Protein AF-A0A9P9YGQ8-F1 (afdb_monomer_lite)

Organism: NCBI:txid103775

Radius of gyration: 18.86 Å; chains: 1; bounding box: 34×40×50 Å

Secondary structure (DSSP, 8-state):
-HHHHHHHHHHHHHHHHHHHHHHHHHHHHHHHHHHHHH---HHHHH-HHHHHHHHHHHTTT-EEPP--HHHHHHS-TTSSEE-

Sequence (83 aa):
MHIKAILTVLAVLCLTLVAGQHSNCDELTRRCERCVERLNNRNDREMPVLNRHCRERTQRTWRWRNVGRCELTSSTARELIVA

Foldseek 3Di:
DVVVVVVVVVVVVVVVVVVVVLVVLVVQLVVVVVVLVPDPDPCQFQVVVVQVVVCVVCVVPWHFDGDTPSRVSNDDVVVRTHD

InterPro domains:
  IPR003475 Insect protein of unknown function [PF02448] (2-77)

Structure (mmCIF, N/CA/C/O backbone):
data_AF-A0A9P9YGQ8-F1
#
_entry.id   AF-A0A9P9YGQ8-F1
#
loop_
_atom_site.group_PDB
_atom_site.id
_atom_site.type_symbol
_atom_site.label_atom_id
_atom_site.label_alt_id
_atom_site.label_comp_id
_atom_site.label_asym_id
_atom_site.label_entity_id
_atom_site.label_seq_id
_atom_site.pdbx_PDB_ins_code
_atom_site.Cartn_x
_atom_site.Cartn_y
_atom_site.Cartn_z
_atom_site.occupancy
_atom_site.B_iso_or_equiv
_atom_site.auth_seq_id
_atom_site.auth_comp_id
_atom_site.auth_asym_id
_atom_site.auth_atom_id
_atom_site.pdbx_PDB_model_num
ATOM 1 N N . MET A 1 1 ? 16.114 23.915 -35.609 1.00 60.25 1 MET A N 1
ATOM 2 C CA . MET A 1 1 ? 15.150 22.789 -35.686 1.00 60.25 1 MET A CA 1
ATOM 3 C C . MET A 1 1 ? 15.546 21.562 -34.845 1.00 60.25 1 MET A C 1
ATOM 5 O O . MET A 1 1 ? 14.804 20.592 -34.843 1.00 60.25 1 MET A O 1
ATOM 9 N N . HIS A 1 2 ? 16.624 21.612 -34.045 1.00 68.88 2 HIS A N 1
ATOM 10 C CA . HIS A 1 2 ? 17.052 20.489 -33.188 1.00 68.88 2 HIS A CA 1
ATOM 11 C C . HIS A 1 2 ? 16.379 20.452 -31.809 1.00 68.88 2 HIS A C 1
ATOM 13 O O . HIS A 1 2 ? 16.190 19.380 -31.251 1.00 68.88 2 HIS A O 1
ATOM 19 N N . ILE A 1 3 ? 15.943 21.603 -31.285 1.00 83.12 3 ILE A N 1
ATOM 20 C CA . ILE A 1 3 ? 15.278 21.703 -29.972 1.00 83.12 3 ILE A CA 1
ATOM 21 C C . ILE A 1 3 ? 14.004 20.849 -29.913 1.00 83.12 3 ILE A C 1
ATOM 23 O O . ILE A 1 3 ? 13.769 20.169 -28.921 1.00 83.12 3 ILE A O 1
ATOM 27 N N . LYS A 1 4 ? 13.215 20.821 -30.997 1.00 81.62 4 LYS A N 1
ATOM 28 C CA . LYS A 1 4 ? 12.010 19.982 -31.080 1.00 81.62 4 LYS A CA 1
ATOM 29 C C . LYS A 1 4 ? 12.354 18.489 -31.030 1.00 81.62 4 LYS A C 1
ATOM 31 O O . LYS A 1 4 ? 11.700 17.759 -30.302 1.00 81.62 4 LYS A O 1
ATOM 36 N N . ALA A 1 5 ? 13.407 18.068 -31.735 1.00 85.31 5 ALA A N 1
ATOM 37 C CA . ALA A 1 5 ? 13.875 16.682 -31.727 1.00 85.31 5 ALA A CA 1
ATOM 38 C C . ALA A 1 5 ? 14.408 16.257 -30.344 1.00 85.31 5 ALA A C 1
ATOM 40 O O . ALA A 1 5 ? 14.092 15.173 -29.858 1.00 85.31 5 ALA A O 1
ATOM 41 N N . ILE A 1 6 ? 15.158 17.137 -29.673 1.00 87.81 6 ILE A N 1
ATOM 42 C CA . ILE A 1 6 ? 15.663 16.898 -28.313 1.00 87.81 6 ILE A CA 1
ATOM 43 C C . ILE A 1 6 ? 14.496 16.752 -27.329 1.00 87.81 6 ILE A C 1
ATOM 45 O O . ILE A 1 6 ? 14.468 15.800 -26.555 1.00 87.81 6 ILE A O 1
ATOM 49 N N . LEU A 1 7 ? 13.500 17.641 -27.400 1.00 86.88 7 LEU A N 1
ATOM 50 C CA . LEU A 1 7 ? 12.304 17.568 -26.556 1.00 86.88 7 LEU A CA 1
ATOM 51 C C . LEU A 1 7 ? 11.507 16.281 -26.787 1.00 86.88 7 LEU A C 1
ATOM 53 O O . LEU A 1 7 ? 11.055 15.673 -25.822 1.00 86.88 7 LEU A O 1
ATOM 57 N N . THR A 1 8 ? 11.365 15.831 -28.038 1.00 86.62 8 THR A N 1
ATOM 58 C CA . THR A 1 8 ? 10.666 14.572 -28.330 1.00 86.62 8 THR A CA 1
ATOM 59 C C . THR A 1 8 ? 11.401 13.357 -27.774 1.00 86.62 8 THR A C 1
ATOM 61 O O . THR A 1 8 ? 10.764 12.484 -27.193 1.00 86.62 8 THR A O 1
ATOM 64 N N . VAL A 1 9 ? 12.733 13.311 -27.881 1.00 86.81 9 VAL A N 1
ATOM 65 C CA . VAL A 1 9 ? 13.532 12.210 -27.317 1.00 86.81 9 VAL A CA 1
ATOM 66 C C . VAL A 1 9 ? 13.455 12.215 -25.791 1.00 86.81 9 VAL A C 1
ATOM 68 O O . VAL A 1 9 ? 13.251 11.164 -25.189 1.00 86.81 9 VAL A O 1
ATOM 71 N N . LEU A 1 10 ? 13.547 13.392 -25.164 1.00 86.56 10 LEU A N 1
ATOM 72 C CA . LEU A 1 10 ? 13.429 13.529 -23.713 1.00 86.56 10 LEU A CA 1
ATOM 73 C C . LEU A 1 10 ? 12.044 13.083 -23.219 1.00 86.56 10 LEU A C 1
ATOM 75 O O . LEU A 1 10 ? 11.951 12.343 -22.245 1.00 86.56 10 LEU A O 1
ATOM 79 N N . ALA A 1 11 ? 10.975 13.478 -23.915 1.00 84.19 11 ALA A N 1
ATOM 80 C CA . ALA A 1 11 ? 9.611 13.086 -23.572 1.00 84.19 11 ALA A CA 1
ATOM 81 C C . ALA A 1 11 ? 9.415 11.565 -23.663 1.00 84.19 11 ALA A C 1
ATOM 83 O O . ALA A 1 11 ? 8.881 10.961 -22.734 1.00 84.19 11 ALA A O 1
ATOM 84 N N . VAL A 1 12 ? 9.897 10.930 -24.736 1.00 84.31 12 VAL A N 1
ATOM 85 C CA . VAL A 1 12 ? 9.849 9.467 -24.884 1.00 84.31 12 VAL A CA 1
ATOM 86 C C . VAL A 1 12 ? 10.650 8.782 -23.774 1.00 84.31 12 VAL A C 1
ATOM 88 O O . VAL A 1 12 ? 10.156 7.839 -23.157 1.00 84.31 12 VAL A O 1
ATOM 91 N N . LEU A 1 13 ? 11.841 9.288 -23.444 1.00 82.44 13 LEU A N 1
ATOM 92 C CA . LEU A 1 13 ? 12.661 8.738 -22.367 1.00 82.44 13 LEU A CA 1
ATOM 93 C C . LEU A 1 13 ? 11.943 8.822 -21.010 1.00 82.44 13 LEU A C 1
ATOM 95 O O . LEU A 1 13 ? 11.846 7.819 -20.308 1.00 82.44 13 LEU A O 1
ATOM 99 N N . CYS A 1 14 ? 11.363 9.973 -20.666 1.00 78.94 14 CYS A N 1
ATOM 100 C CA . CYS A 1 14 ? 10.601 10.138 -19.428 1.00 78.94 14 CYS A CA 1
ATOM 101 C C . CYS A 1 14 ? 9.405 9.178 -19.350 1.00 78.94 14 CYS A C 1
ATOM 103 O O . CYS A 1 14 ? 9.196 8.551 -18.314 1.00 78.94 14 CYS A O 1
ATOM 105 N N . LEU A 1 15 ? 8.654 9.013 -20.444 1.00 73.50 15 LEU A N 1
ATOM 106 C CA . LEU A 1 15 ? 7.508 8.099 -20.488 1.00 73.50 15 LEU A CA 1
ATOM 107 C C . LEU A 1 15 ? 7.935 6.633 -20.314 1.00 73.50 15 LEU A C 1
ATOM 109 O O . LEU A 1 15 ? 7.300 5.890 -19.566 1.00 73.50 15 LEU A O 1
ATOM 113 N N . THR A 1 16 ? 9.037 6.220 -20.948 1.00 71.00 16 THR A N 1
ATOM 114 C CA . THR A 1 16 ? 9.561 4.848 -20.812 1.00 71.00 16 THR A CA 1
ATOM 115 C C . THR A 1 16 ? 10.123 4.557 -19.418 1.00 71.00 16 THR A C 1
ATOM 117 O O . THR A 1 16 ? 9.906 3.466 -18.894 1.00 71.00 16 THR A O 1
ATOM 120 N N . LEU A 1 17 ? 10.778 5.531 -18.776 1.00 66.75 17 LEU A N 1
ATOM 121 C CA . LEU A 1 17 ? 11.278 5.395 -17.404 1.00 66.75 17 LEU A CA 1
ATOM 122 C C . LEU A 1 17 ? 10.138 5.222 -16.395 1.00 66.75 17 LEU A C 1
ATOM 124 O O . LEU A 1 17 ? 10.237 4.385 -15.501 1.00 66.75 17 LEU A O 1
ATOM 128 N N . VAL A 1 18 ? 9.043 5.969 -16.560 1.00 66.06 18 VAL A N 1
ATOM 129 C CA . VAL A 1 18 ? 7.846 5.825 -15.717 1.00 66.06 18 VAL A CA 1
ATOM 130 C C . VAL A 1 18 ? 7.202 4.448 -15.916 1.00 66.06 18 VAL A C 1
ATOM 132 O O . VAL A 1 18 ? 6.860 3.786 -14.937 1.00 66.06 18 VAL A O 1
ATOM 135 N N . ALA A 1 19 ? 7.100 3.964 -17.158 1.00 60.66 19 ALA A N 1
ATOM 136 C CA . ALA A 1 19 ? 6.547 2.639 -17.446 1.00 60.66 19 ALA A CA 1
ATOM 137 C C . ALA A 1 19 ? 7.410 1.491 -16.879 1.00 60.66 19 ALA A C 1
ATOM 139 O O . ALA A 1 19 ? 6.871 0.515 -16.359 1.00 60.66 19 ALA A O 1
ATOM 140 N N . GLY A 1 20 ? 8.741 1.619 -16.915 1.00 57.53 20 GLY A N 1
ATOM 141 C CA . GLY A 1 20 ? 9.663 0.613 -16.371 1.00 57.53 20 GLY A CA 1
ATOM 142 C C . GLY A 1 20 ? 9.621 0.479 -14.843 1.00 57.53 20 GLY A C 1
ATOM 143 O O . GLY A 1 20 ? 9.918 -0.588 -14.304 1.00 57.53 20 GLY A O 1
ATOM 144 N N . GLN A 1 21 ? 9.211 1.528 -14.123 1.00 57.75 21 GLN A N 1
ATOM 145 C CA . GLN A 1 21 ? 9.022 1.449 -12.671 1.00 57.75 21 GLN A CA 1
ATOM 146 C C . GLN A 1 21 ? 7.815 0.580 -12.297 1.00 57.75 21 GLN A C 1
ATOM 148 O O . GLN A 1 21 ? 7.876 -0.139 -11.301 1.00 57.75 21 GLN A O 1
ATOM 153 N N . HIS A 1 22 ? 6.761 0.575 -13.120 1.00 57.09 22 HIS A N 1
ATOM 154 C CA . HIS A 1 22 ? 5.535 -0.176 -12.845 1.00 57.09 22 HIS A CA 1
ATOM 155 C C . HIS A 1 22 ? 5.783 -1.691 -12.768 1.00 57.09 22 HIS A C 1
ATOM 157 O O . HIS A 1 22 ? 5.387 -2.331 -11.796 1.00 57.09 22 HIS A O 1
ATOM 163 N N . SER A 1 23 ? 6.556 -2.257 -13.704 1.00 55.78 23 SER A N 1
ATOM 164 C CA . SER A 1 23 ? 6.898 -3.689 -13.682 1.00 55.78 23 SER A CA 1
ATOM 165 C C . SER A 1 23 ? 7.732 -4.103 -12.465 1.00 55.78 23 SER A C 1
ATOM 167 O O . SER A 1 23 ? 7.676 -5.251 -12.026 1.00 55.78 23 SER A O 1
ATOM 169 N N . ASN A 1 24 ? 8.515 -3.175 -11.907 1.00 60.19 24 ASN A N 1
ATOM 170 C CA . ASN A 1 24 ? 9.335 -3.443 -10.727 1.00 60.19 24 ASN A CA 1
ATOM 171 C C . ASN A 1 24 ? 8.484 -3.465 -9.443 1.00 60.19 24 ASN A C 1
ATOM 173 O O . ASN A 1 24 ? 8.780 -4.218 -8.514 1.00 60.19 24 ASN A O 1
ATOM 177 N N . CYS A 1 25 ? 7.393 -2.691 -9.407 1.00 63.28 25 CYS A N 1
ATOM 178 C CA . CYS A 1 25 ? 6.429 -2.694 -8.307 1.00 63.28 25 CYS A CA 1
ATOM 179 C C . CYS A 1 25 ? 5.654 -4.019 -8.215 1.00 63.28 25 CYS A C 1
ATOM 181 O O . CYS A 1 25 ? 5.446 -4.521 -7.109 1.00 63.28 25 CYS A O 1
ATOM 183 N N . ASP A 1 26 ? 5.298 -4.636 -9.345 1.00 67.25 26 ASP A N 1
ATOM 184 C CA . ASP A 1 26 ? 4.618 -5.941 -9.366 1.00 67.25 26 ASP A CA 1
ATOM 185 C C . ASP A 1 26 ? 5.522 -7.066 -8.849 1.00 67.25 26 ASP A C 1
ATOM 187 O O . ASP A 1 26 ? 5.122 -7.904 -8.037 1.00 67.25 26 ASP A O 1
ATOM 191 N N . GLU A 1 27 ? 6.782 -7.075 -9.289 1.00 70.88 27 GLU A N 1
ATOM 192 C CA . GLU A 1 27 ? 7.791 -8.030 -8.829 1.00 70.88 27 GLU A CA 1
ATOM 193 C C . GLU A 1 27 ? 8.066 -7.873 -7.324 1.00 70.88 27 GLU A C 1
ATOM 195 O O . GLU A 1 27 ? 8.167 -8.866 -6.593 1.00 70.88 27 GLU A O 1
ATOM 200 N N . LEU A 1 28 ? 8.130 -6.629 -6.840 1.00 71.06 28 LEU A N 1
ATOM 201 C CA . LEU A 1 28 ? 8.282 -6.320 -5.421 1.00 71.06 28 LEU A CA 1
ATOM 202 C C . LEU A 1 28 ? 7.064 -6.772 -4.607 1.00 71.06 28 LEU A C 1
ATOM 204 O O . LEU A 1 28 ? 7.234 -7.364 -3.541 1.00 71.06 28 LEU A O 1
ATOM 208 N N . THR A 1 29 ? 5.853 -6.571 -5.128 1.00 72.31 29 THR A N 1
ATOM 209 C CA . THR A 1 29 ? 4.602 -7.008 -4.489 1.00 72.31 29 THR A CA 1
ATOM 210 C C . THR A 1 29 ? 4.563 -8.528 -4.366 1.00 72.31 29 THR A C 1
ATOM 212 O O . THR A 1 29 ? 4.394 -9.047 -3.264 1.00 72.31 29 THR A O 1
ATOM 215 N N . ARG A 1 30 ? 4.879 -9.260 -5.443 1.00 74.62 30 ARG A N 1
ATOM 216 C CA . ARG A 1 30 ? 4.965 -10.732 -5.425 1.00 74.62 30 ARG A CA 1
ATOM 217 C C . ARG A 1 30 ? 6.027 -11.265 -4.464 1.00 74.62 30 ARG A C 1
ATOM 219 O O . ARG A 1 30 ? 5.882 -12.341 -3.879 1.00 74.62 30 ARG A O 1
ATOM 226 N N . ARG A 1 31 ? 7.151 -10.561 -4.308 1.00 76.94 31 ARG A N 1
ATOM 227 C CA . ARG A 1 31 ? 8.174 -10.917 -3.306 1.00 76.94 31 ARG A CA 1
ATOM 228 C C . ARG A 1 31 ? 7.692 -10.628 -1.892 1.00 76.94 31 ARG A C 1
ATOM 230 O O . ARG A 1 31 ? 7.899 -11.461 -1.015 1.00 76.94 31 ARG A O 1
ATOM 237 N N . CYS A 1 32 ? 7.025 -9.497 -1.689 1.00 76.25 32 CYS A N 1
ATOM 238 C CA . CYS A 1 32 ? 6.439 -9.140 -0.408 1.00 76.25 32 CYS A CA 1
ATOM 239 C C . CYS A 1 32 ? 5.397 -10.177 0.031 1.00 76.25 32 CYS A C 1
ATOM 241 O O . CYS A 1 32 ? 5.481 -10.658 1.158 1.00 76.25 32 CYS A O 1
ATOM 243 N N . GLU A 1 33 ? 4.485 -10.594 -0.851 1.00 78.38 33 GLU A N 1
ATOM 244 C CA . GLU A 1 33 ? 3.460 -11.601 -0.541 1.00 78.38 33 GLU A CA 1
ATOM 245 C C . GLU A 1 33 ? 4.083 -12.922 -0.077 1.00 78.38 33 GLU A C 1
ATOM 247 O O . GLU A 1 33 ? 3.708 -13.445 0.971 1.00 78.38 33 GLU A O 1
ATOM 252 N N . ARG A 1 34 ? 5.124 -13.399 -0.774 1.00 81.19 34 ARG A N 1
ATOM 253 C CA . ARG A 1 34 ? 5.878 -14.607 -0.387 1.00 81.19 34 ARG A CA 1
ATOM 254 C C . ARG A 1 34 ? 6.616 -14.481 0.948 1.00 81.19 34 ARG A C 1
ATOM 256 O O . ARG A 1 34 ? 6.885 -15.500 1.587 1.00 81.19 34 ARG A O 1
ATOM 263 N N . CYS A 1 35 ? 7.008 -13.272 1.349 1.00 78.50 35 CYS A N 1
ATOM 264 C CA . CYS A 1 35 ? 7.605 -13.018 2.661 1.00 78.50 35 CYS A CA 1
ATOM 265 C C . CYS A 1 35 ? 6.532 -12.964 3.751 1.00 78.50 35 CYS A C 1
ATOM 267 O O . CYS A 1 35 ? 6.695 -13.585 4.798 1.00 78.50 35 CYS A O 1
ATOM 269 N N . VAL A 1 36 ? 5.425 -12.263 3.497 1.00 75.62 36 VAL A N 1
ATOM 270 C CA . VAL A 1 36 ? 4.313 -12.114 4.444 1.00 75.62 36 VAL A CA 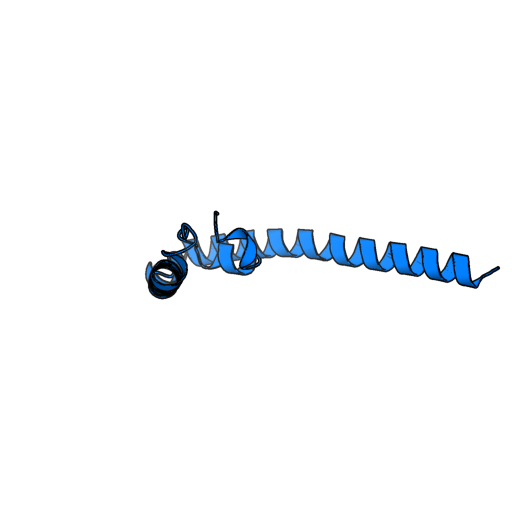1
ATOM 271 C C . VAL A 1 36 ? 3.602 -13.442 4.696 1.00 75.62 36 VAL A C 1
ATOM 273 O O . VAL A 1 36 ? 3.205 -13.700 5.825 1.00 75.62 36 VAL A O 1
ATOM 276 N N . GLU A 1 37 ? 3.495 -14.31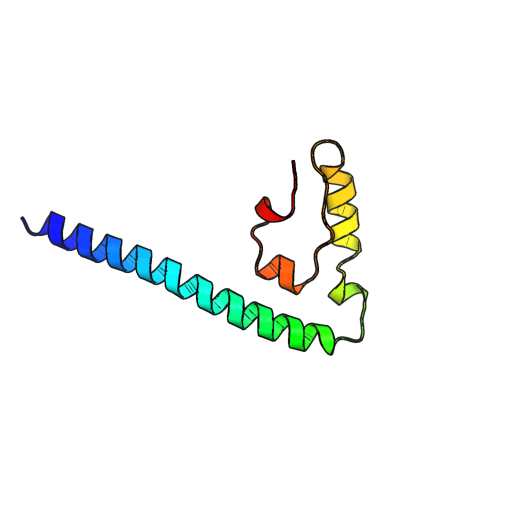8 3.697 1.00 74.31 37 GLU A N 1
ATOM 277 C CA . GLU A 1 37 ? 2.959 -15.673 3.877 1.00 74.31 37 GLU A CA 1
ATOM 278 C C . GLU A 1 37 ? 3.790 -16.505 4.866 1.00 74.31 37 GLU A C 1
ATOM 280 O O . GLU A 1 37 ? 3.242 -17.294 5.632 1.00 74.31 37 GLU A O 1
ATOM 285 N N . ARG A 1 38 ? 5.110 -16.281 4.904 1.00 76.50 38 ARG A N 1
ATOM 286 C CA . ARG A 1 38 ? 6.015 -16.925 5.867 1.00 76.50 38 ARG A CA 1
ATOM 287 C C . ARG A 1 38 ? 6.040 -16.235 7.230 1.00 76.50 38 ARG A C 1
ATOM 289 O O . ARG A 1 38 ? 6.550 -16.815 8.188 1.00 76.50 38 ARG A O 1
ATOM 296 N N . LEU A 1 39 ? 5.521 -15.011 7.343 1.00 71.94 39 LEU A N 1
ATOM 297 C CA . LEU A 1 39 ? 5.397 -14.332 8.628 1.00 71.94 39 LEU A CA 1
ATOM 298 C C . LEU A 1 39 ? 4.225 -14.937 9.407 1.00 71.94 39 LEU A C 1
ATOM 300 O O . LEU A 1 39 ? 3.061 -14.763 9.060 1.00 71.94 39 LEU A O 1
ATOM 304 N N . ASN A 1 40 ? 4.531 -15.571 10.536 1.00 69.19 40 ASN A N 1
ATOM 305 C CA . ASN A 1 40 ? 3.526 -16.148 11.433 1.00 69.19 40 ASN A CA 1
ATOM 306 C C . ASN A 1 40 ? 2.776 -15.090 12.280 1.00 69.19 40 ASN A C 1
ATOM 308 O O . ASN A 1 40 ? 2.057 -15.423 13.219 1.00 69.19 40 ASN A O 1
ATOM 312 N N . ASN A 1 41 ? 2.965 -13.796 11.995 1.00 74.69 41 ASN A N 1
ATOM 313 C CA . ASN A 1 41 ? 2.363 -12.701 12.748 1.00 74.69 41 ASN A CA 1
ATOM 314 C C . ASN A 1 41 ? 1.219 -12.053 11.959 1.00 74.69 41 ASN A C 1
ATOM 316 O O . ASN A 1 41 ? 1.437 -11.351 10.969 1.00 74.69 41 ASN A O 1
ATOM 320 N N . ARG A 1 42 ? -0.016 -12.227 12.443 1.00 72.81 42 ARG A N 1
ATOM 321 C CA . ARG A 1 42 ? -1.207 -11.588 11.859 1.00 72.81 42 ARG A CA 1
ATOM 322 C C . ARG A 1 42 ? -1.138 -10.063 11.864 1.00 72.81 42 ARG A C 1
ATOM 324 O O . ARG A 1 42 ? -1.636 -9.443 10.928 1.00 72.81 42 ARG A O 1
ATOM 331 N N . ASN A 1 43 ? -0.498 -9.454 12.864 1.00 72.38 43 ASN A N 1
ATOM 332 C CA . ASN A 1 43 ? -0.399 -7.994 12.944 1.00 72.38 43 ASN A CA 1
ATOM 333 C C . ASN A 1 43 ? 0.408 -7.404 11.783 1.00 72.38 43 ASN A C 1
ATOM 335 O O . ASN A 1 43 ? 0.065 -6.335 11.282 1.00 72.38 43 ASN A O 1
ATOM 339 N N . ASP A 1 44 ? 1.440 -8.112 11.324 1.00 69.06 44 ASP A N 1
ATOM 340 C CA . ASP A 1 44 ? 2.255 -7.674 10.193 1.00 69.06 44 ASP A CA 1
ATOM 341 C C . ASP A 1 44 ? 1.584 -7.928 8.848 1.00 69.06 44 ASP A C 1
ATOM 343 O O . ASP A 1 44 ? 1.866 -7.207 7.894 1.00 69.06 44 ASP A O 1
ATOM 347 N N . ARG A 1 45 ? 0.690 -8.918 8.775 1.00 71.25 45 ARG A N 1
ATOM 348 C CA . ARG A 1 45 ? -0.058 -9.262 7.563 1.00 71.25 45 ARG A CA 1
ATOM 349 C C . ARG A 1 45 ? -1.242 -8.330 7.330 1.00 71.25 45 ARG A C 1
ATOM 351 O O . ARG A 1 45 ? -1.400 -7.810 6.230 1.00 71.25 45 ARG A O 1
ATOM 358 N N . GLU A 1 46 ? -2.055 -8.122 8.361 1.00 75.00 46 GLU A N 1
ATOM 359 C CA . GLU A 1 46 ? -3.352 -7.436 8.267 1.00 75.00 46 GLU A CA 1
ATOM 360 C C . GLU A 1 46 ? -3.301 -5.972 8.728 1.00 75.00 46 GLU A C 1
ATOM 362 O O . GLU A 1 46 ? -4.308 -5.273 8.641 1.00 75.00 46 GLU A O 1
ATOM 367 N N . MET A 1 47 ? -2.159 -5.514 9.259 1.00 78.62 47 MET A N 1
ATOM 368 C CA . MET A 1 47 ? -1.925 -4.141 9.735 1.00 78.62 47 MET A CA 1
ATOM 369 C C . MET A 1 47 ? -3.140 -3.526 10.462 1.00 78.62 47 MET A C 1
ATOM 371 O O . MET A 1 47 ? -3.628 -2.450 10.095 1.00 78.62 47 MET A O 1
ATOM 375 N N . PRO A 1 48 ? -3.661 -4.192 11.512 1.00 82.12 48 PRO A N 1
ATOM 376 C CA . PRO A 1 48 ? -4.963 -3.868 12.091 1.00 82.12 48 PRO A CA 1
ATOM 377 C C . PRO A 1 48 ? -5.013 -2.475 12.728 1.00 82.12 48 PRO A 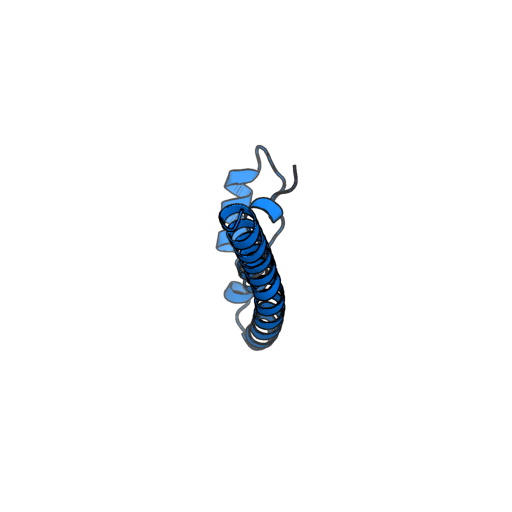C 1
ATOM 379 O O . PRO A 1 48 ? -6.067 -1.841 12.728 1.00 82.12 48 PRO A O 1
ATOM 382 N N . VAL A 1 49 ? -3.885 -1.978 13.246 1.00 82.94 49 VAL A N 1
ATOM 383 C CA . VAL A 1 49 ? -3.778 -0.633 13.839 1.00 82.94 49 VAL A CA 1
ATOM 384 C C . VAL A 1 49 ? -3.983 0.446 12.779 1.00 82.94 49 VAL A C 1
ATOM 386 O O . VAL A 1 49 ? -4.783 1.358 12.980 1.00 82.94 49 VAL A O 1
ATOM 389 N N . LEU A 1 50 ? -3.312 0.311 11.632 1.00 80.81 50 LEU A N 1
ATOM 390 C CA . LEU A 1 50 ? -3.459 1.245 10.519 1.00 80.81 50 LEU A CA 1
ATOM 391 C C . LEU A 1 50 ? -4.892 1.211 9.985 1.00 80.81 50 LEU A C 1
ATOM 393 O O . LEU A 1 50 ? -5.536 2.250 9.874 1.00 80.81 50 LEU A O 1
ATOM 397 N N . ASN A 1 51 ? -5.411 0.008 9.727 1.00 83.06 51 ASN A N 1
ATOM 398 C CA . ASN A 1 51 ? -6.764 -0.176 9.214 1.00 83.06 51 ASN A CA 1
ATOM 399 C C . ASN A 1 51 ? -7.831 0.411 10.146 1.00 83.06 51 ASN A C 1
ATOM 401 O O . ASN A 1 51 ? -8.796 1.013 9.679 1.00 83.06 51 ASN A O 1
ATOM 405 N N . ARG A 1 52 ? -7.645 0.290 11.464 1.00 85.75 52 ARG A N 1
ATOM 406 C CA . ARG A 1 52 ? -8.520 0.918 12.458 1.00 85.75 52 ARG A CA 1
ATOM 407 C C . ARG A 1 52 ? -8.417 2.440 12.418 1.00 85.75 52 ARG A C 1
ATOM 409 O O . ARG A 1 52 ? -9.442 3.102 12.292 1.00 85.75 52 ARG A O 1
ATOM 416 N N . HIS A 1 53 ? -7.201 2.982 12.459 1.00 85.12 53 HIS A N 1
ATOM 417 C CA . HIS A 1 53 ? -6.982 4.427 12.465 1.00 85.12 53 HIS A CA 1
ATOM 418 C C . HIS A 1 53 ? -7.552 5.102 11.212 1.00 85.12 53 HIS A C 1
ATOM 420 O O . HIS A 1 53 ? -8.277 6.092 11.295 1.00 85.12 53 HIS A O 1
ATOM 426 N N . CYS A 1 54 ? -7.264 4.546 10.037 1.00 81.81 54 CYS A N 1
ATOM 427 C CA . CYS A 1 54 ? -7.745 5.085 8.774 1.00 81.81 54 CYS A CA 1
ATOM 428 C C . CYS A 1 54 ? -9.264 4.967 8.657 1.00 81.81 54 CYS A C 1
ATOM 430 O O . CYS A 1 54 ? -9.908 5.921 8.227 1.00 81.81 54 CYS A O 1
ATOM 432 N N . ARG A 1 55 ? -9.860 3.862 9.118 1.00 84.19 55 ARG A N 1
ATOM 433 C CA . ARG A 1 55 ? -11.318 3.717 9.186 1.00 84.19 55 ARG A CA 1
ATOM 434 C C . ARG A 1 55 ? -11.954 4.775 10.086 1.00 84.19 55 ARG A C 1
ATOM 436 O O . ARG A 1 55 ? -12.885 5.438 9.653 1.00 84.19 55 ARG A O 1
ATOM 443 N N . GLU A 1 56 ? -11.427 4.996 11.287 1.00 86.88 56 GLU A N 1
ATOM 444 C CA . GLU A 1 56 ? -11.931 6.022 12.214 1.00 86.88 56 GLU A CA 1
ATOM 445 C C . GLU A 1 56 ? -11.821 7.443 11.644 1.00 86.88 56 GLU A C 1
ATOM 447 O O . GLU A 1 56 ? -12.710 8.273 11.850 1.00 86.88 56 GLU A O 1
ATOM 452 N N . ARG A 1 57 ? -10.745 7.734 10.905 1.00 83.94 57 ARG A N 1
ATOM 453 C CA . ARG A 1 57 ? -10.527 9.044 10.275 1.00 83.94 57 ARG A CA 1
ATOM 454 C C . ARG A 1 57 ? -11.405 9.268 9.047 1.00 83.94 57 ARG A C 1
ATOM 456 O O . ARG A 1 57 ? -11.870 10.384 8.837 1.00 83.94 57 ARG A O 1
ATOM 463 N N . THR A 1 58 ? -11.623 8.230 8.245 1.00 80.88 58 THR A N 1
ATOM 464 C CA . THR A 1 58 ? -12.324 8.335 6.955 1.00 80.88 58 THR A CA 1
ATOM 465 C C . THR A 1 58 ? -13.820 8.047 7.042 1.00 80.88 58 THR A C 1
ATOM 467 O O . THR A 1 58 ? -14.539 8.459 6.139 1.00 80.88 58 THR A O 1
ATOM 470 N N . GLN A 1 59 ? -14.318 7.470 8.147 1.00 80.12 59 GLN A N 1
ATOM 471 C CA . GLN A 1 59 ? -15.722 7.050 8.333 1.00 80.12 59 GLN A CA 1
ATOM 472 C C . GLN A 1 59 ? -16.792 8.099 7.998 1.00 80.12 59 GLN A C 1
ATOM 474 O O . GLN A 1 59 ? -17.934 7.739 7.738 1.00 80.12 59 GLN A O 1
ATOM 479 N N . ARG A 1 60 ? -16.457 9.394 8.051 1.00 78.94 60 ARG A N 1
ATOM 480 C CA . ARG A 1 60 ? -17.405 10.489 7.789 1.00 78.94 60 ARG A CA 1
ATOM 481 C C . ARG A 1 60 ? -17.584 10.808 6.310 1.00 78.94 6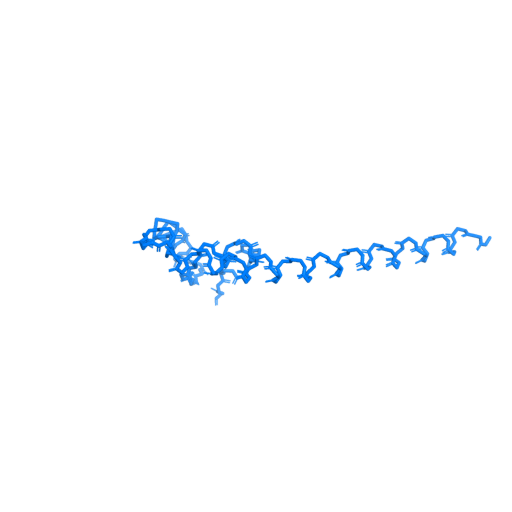0 ARG A C 1
ATOM 483 O O . ARG A 1 60 ? -18.530 11.504 5.964 1.00 78.94 60 ARG A O 1
ATOM 490 N N . THR A 1 61 ? -16.654 10.386 5.463 1.00 77.25 61 THR A N 1
ATOM 491 C CA . THR A 1 61 ? -16.584 10.855 4.072 1.00 77.25 61 THR A CA 1
ATOM 492 C C . THR A 1 61 ? -16.301 9.723 3.093 1.00 77.25 61 THR A C 1
ATOM 494 O O . THR A 1 61 ? -16.637 9.861 1.928 1.00 77.25 61 THR A O 1
ATOM 497 N N . TRP A 1 62 ? -15.720 8.609 3.547 1.00 79.44 62 TRP A N 1
ATOM 498 C CA . TRP A 1 62 ? -15.297 7.515 2.680 1.00 79.44 62 TRP A CA 1
ATOM 499 C C . TRP A 1 62 ? -15.403 6.156 3.376 1.00 79.44 62 TRP A C 1
ATOM 501 O O . TRP A 1 62 ? -15.316 6.052 4.605 1.00 79.44 62 TRP A O 1
ATOM 511 N N . ARG A 1 63 ? -15.514 5.083 2.587 1.00 77.56 63 ARG A N 1
ATOM 512 C CA . ARG A 1 63 ? -15.484 3.708 3.097 1.00 77.56 63 ARG A CA 1
ATOM 513 C C . ARG A 1 63 ? -14.069 3.137 3.005 1.00 77.56 63 ARG A C 1
ATOM 515 O O . ARG A 1 63 ? -13.577 2.836 1.921 1.00 77.56 63 ARG A O 1
ATOM 522 N N . TRP A 1 64 ? -13.429 2.949 4.160 1.00 80.62 64 TRP A N 1
ATOM 523 C CA . TRP A 1 64 ? -12.101 2.332 4.245 1.00 80.62 64 TRP A CA 1
ATOM 524 C C . TRP A 1 64 ? -12.142 0.825 3.957 1.00 80.62 64 TRP A C 1
ATOM 526 O O . TRP A 1 64 ? -12.887 0.084 4.611 1.00 80.62 64 TRP A O 1
ATOM 536 N N . ARG A 1 65 ? -11.294 0.357 3.034 1.00 80.75 65 ARG A N 1
ATOM 537 C CA . ARG A 1 65 ? -11.033 -1.069 2.791 1.00 80.75 65 ARG A CA 1
ATOM 538 C C . ARG A 1 65 ? -9.806 -1.500 3.591 1.00 80.75 65 ARG A C 1
ATOM 540 O O . ARG A 1 65 ? -8.802 -0.804 3.606 1.00 80.75 65 ARG A O 1
ATOM 547 N N . ASN A 1 66 ? -9.885 -2.655 4.251 1.00 79.06 66 ASN A N 1
ATOM 548 C CA . ASN A 1 66 ? -8.722 -3.200 4.946 1.00 79.06 66 ASN A CA 1
ATOM 549 C C . ASN A 1 66 ? -7.621 -3.544 3.949 1.00 79.06 66 ASN A C 1
ATOM 551 O O . ASN A 1 66 ? -7.888 -4.249 2.978 1.00 79.06 66 ASN A O 1
ATOM 555 N N . VAL A 1 67 ? -6.412 -3.080 4.246 1.00 76.50 67 VAL A N 1
ATOM 556 C CA . VAL A 1 67 ? -5.227 -3.298 3.420 1.00 76.50 67 VAL A CA 1
ATOM 557 C C . VAL A 1 67 ? -4.188 -4.132 4.141 1.00 76.50 67 VAL A C 1
ATOM 559 O O . VAL A 1 67 ? -4.004 -4.004 5.357 1.00 76.50 67 VAL A O 1
ATOM 562 N N . GLY A 1 68 ? -3.511 -4.983 3.376 1.00 76.25 68 GLY A N 1
ATOM 563 C CA . GLY A 1 68 ? -2.331 -5.708 3.834 1.00 76.25 68 GLY A CA 1
ATOM 564 C C . GLY A 1 68 ? -1.035 -4.913 3.657 1.00 76.25 68 GLY A C 1
ATOM 565 O O . GLY A 1 68 ? -0.976 -3.904 2.952 1.00 76.25 68 GLY A O 1
ATOM 566 N N . ARG A 1 69 ? 0.051 -5.408 4.261 1.00 74.62 69 ARG A N 1
ATOM 567 C CA . ARG A 1 69 ? 1.381 -4.768 4.205 1.00 74.62 69 ARG A CA 1
ATOM 568 C C . ARG A 1 69 ? 1.948 -4.634 2.788 1.00 74.62 69 ARG A C 1
ATOM 570 O O . ARG A 1 69 ? 2.573 -3.625 2.472 1.00 74.62 69 ARG A O 1
ATOM 577 N N . CYS A 1 70 ? 1.703 -5.617 1.928 1.00 71.94 70 CYS A N 1
ATOM 578 C CA . CYS A 1 70 ? 2.177 -5.583 0.544 1.00 71.94 70 CYS A CA 1
ATOM 579 C C . CYS A 1 70 ? 1.317 -4.683 -0.348 1.00 71.94 70 CYS A C 1
ATOM 581 O O . CYS A 1 70 ? 1.869 -3.940 -1.155 1.00 71.94 70 CYS A O 1
ATOM 583 N N . GLU A 1 71 ? -0.004 -4.666 -0.136 1.00 69.94 71 GLU A N 1
ATOM 584 C CA . GLU A 1 71 ? -0.916 -3.770 -0.858 1.00 69.94 71 GLU A CA 1
ATOM 585 C C . GLU A 1 71 ? -0.527 -2.305 -0.641 1.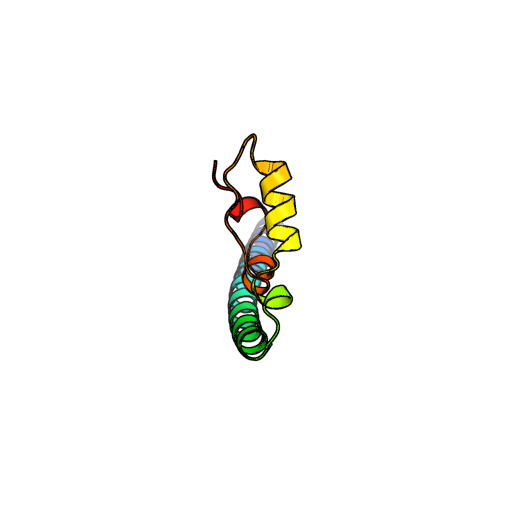00 69.94 71 GLU A C 1
ATOM 587 O O . GLU A 1 71 ? -0.362 -1.595 -1.624 1.00 69.94 71 GLU A O 1
ATOM 592 N N . LEU A 1 72 ? -0.236 -1.892 0.602 1.00 69.12 72 LEU A N 1
ATOM 593 C CA . LEU A 1 72 ? 0.231 -0.534 0.935 1.00 69.12 72 LEU A CA 1
ATOM 594 C C . LEU A 1 72 ? 1.497 -0.093 0.201 1.00 69.12 72 LEU A C 1
ATOM 596 O O . LEU A 1 72 ? 1.705 1.101 0.010 1.00 69.12 72 LEU A O 1
ATOM 600 N N . THR A 1 73 ? 2.359 -1.042 -0.163 1.00 64.50 73 THR A N 1
ATOM 601 C CA . THR A 1 73 ? 3.609 -0.741 -0.871 1.00 64.50 73 THR A CA 1
ATOM 602 C C . THR A 1 73 ? 3.359 -0.547 -2.369 1.00 64.50 73 THR A C 1
ATOM 604 O O . THR A 1 73 ? 4.109 0.171 -3.024 1.00 64.50 73 THR A O 1
ATOM 607 N N . SER A 1 74 ? 2.296 -1.158 -2.906 1.00 64.06 74 SER A N 1
ATOM 608 C CA . SER A 1 74 ? 1.908 -1.037 -4.317 1.00 64.06 74 SER A CA 1
ATOM 609 C C . SER A 1 74 ? 0.902 0.093 -4.571 1.00 64.06 74 SER A C 1
ATOM 611 O O . SER A 1 74 ? 0.959 0.751 -5.607 1.00 64.06 74 SER A O 1
ATOM 613 N N . SER A 1 75 ? 0.006 0.361 -3.617 1.00 53.97 75 SER A N 1
ATOM 614 C CA . SER A 1 75 ? -1.082 1.319 -3.774 1.00 53.97 75 SER A CA 1
ATOM 615 C C . SER A 1 75 ? -0.652 2.707 -3.319 1.00 53.97 75 SER A C 1
ATOM 617 O O . SER A 1 75 ? -0.278 2.911 -2.160 1.00 53.97 75 SER A O 1
ATOM 619 N N . THR A 1 76 ? -0.802 3.705 -4.187 1.00 52.81 76 THR A N 1
ATOM 620 C CA . THR A 1 76 ? -0.858 5.091 -3.712 1.00 52.81 76 THR A CA 1
ATOM 621 C C . THR A 1 76 ? -2.093 5.232 -2.817 1.00 52.81 76 THR A C 1
ATOM 623 O O . THR A 1 76 ? -3.161 4.723 -3.150 1.00 52.81 76 THR A O 1
ATOM 626 N N . ALA A 1 77 ? -1.980 5.913 -1.670 1.00 48.38 77 ALA A N 1
ATOM 627 C CA . ALA A 1 77 ? -3.049 6.012 -0.659 1.00 48.38 77 ALA A CA 1
ATOM 628 C C . ALA A 1 77 ? -4.421 6.479 -1.203 1.00 48.38 77 ALA A C 1
ATOM 630 O O . ALA A 1 77 ? -5.444 6.317 -0.543 1.00 48.38 77 ALA A O 1
ATOM 631 N N . ARG A 1 78 ? -4.438 7.038 -2.418 1.00 44.12 78 ARG A N 1
ATOM 632 C CA . ARG A 1 78 ? -5.615 7.480 -3.163 1.00 44.12 78 ARG A CA 1
ATOM 633 C C . ARG A 1 78 ? -6.513 6.336 -3.653 1.00 44.12 78 ARG A C 1
ATOM 635 O O . ARG A 1 78 ? -7.705 6.562 -3.797 1.00 44.12 78 ARG A O 1
ATOM 642 N N . GLU A 1 79 ? -5.980 5.135 -3.876 1.00 52.44 79 GLU A N 1
ATOM 643 C CA . GLU A 1 79 ? -6.766 3.959 -4.303 1.00 52.44 79 GLU A CA 1
ATOM 644 C C . GLU A 1 79 ? -7.404 3.195 -3.134 1.00 52.44 79 GLU A C 1
ATOM 646 O O . GLU A 1 79 ? -8.303 2.380 -3.327 1.00 52.44 79 GLU A O 1
ATOM 651 N N . LEU A 1 80 ? -6.968 3.469 -1.903 1.00 54.28 80 LEU A N 1
ATOM 652 C CA . LEU A 1 80 ? -7.405 2.746 -0.702 1.00 54.28 80 LEU A CA 1
ATOM 653 C C . LEU A 1 80 ? -8.720 3.274 -0.106 1.00 54.28 80 LEU A C 1
ATOM 655 O O . LEU A 1 80 ? -9.204 2.773 0.911 1.00 54.28 80 LEU A O 1
ATOM 659 N N . ILE A 1 81 ? -9.295 4.299 -0.731 1.00 56.41 81 ILE A N 1
ATOM 660 C CA . ILE A 1 81 ? -10.425 5.067 -0.229 1.00 56.41 81 ILE A CA 1
ATOM 661 C C . ILE A 1 81 ? -11.516 5.057 -1.309 1.00 56.41 81 ILE A C 1
ATOM 663 O O . ILE A 1 81 ? -11.325 5.615 -2.386 1.00 56.41 81 ILE A O 1
ATOM 667 N N . VAL A 1 82 ? -12.656 4.415 -1.033 1.00 60.69 82 VAL A N 1
ATOM 668 C CA . VAL A 1 82 ? -13.821 4.396 -1.941 1.00 60.69 82 VAL A CA 1
ATOM 669 C C . VAL A 1 82 ? -14.802 5.492 -1.518 1.00 60.69 82 VAL A C 1
ATOM 671 O O . VAL A 1 82 ? -15.107 5.584 -0.322 1.00 60.69 82 VAL A O 1
ATOM 674 N N . ALA A 1 83 ? -15.225 6.330 -2.478 1.00 49.88 83 ALA A N 1
ATOM 675 C CA . ALA A 1 83 ? -16.212 7.409 -2.293 1.00 49.88 83 ALA A CA 1
ATOM 676 C C . ALA A 1 83 ? -17.589 6.847 -1.960 1.00 49.88 83 ALA A C 1
ATOM 678 O O . ALA A 1 83 ? -17.998 5.898 -2.668 1.00 49.88 83 ALA A O 1
#

pLDDT: mean 72.93,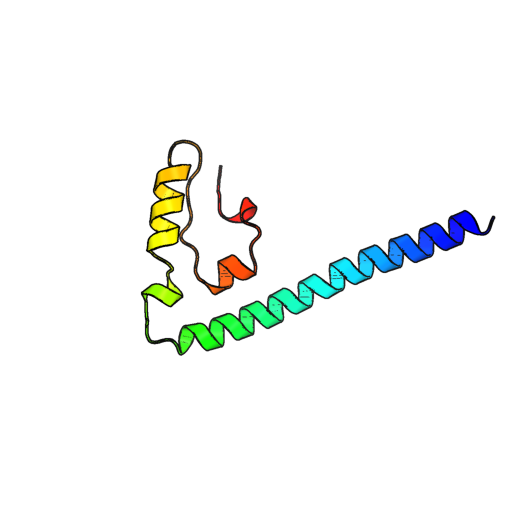 std 10.63, range [44.12, 87.81]